Protein AF-A0A9D8HYB2-F1 (afdb_monomer)

Radius of gyration: 24.19 Å; Cα contacts (8 Å, |Δi|>4): 24; chains: 1; bounding box: 30×56×61 Å

Mean predicted aligned error: 12.74 Å

Structure (mmCIF, N/CA/C/O backbone):
data_AF-A0A9D8HYB2-F1
#
_entry.id   AF-A0A9D8HYB2-F1
#
loop_
_atom_site.group_PDB
_atom_site.id
_atom_site.type_symbol
_atom_site.label_atom_id
_atom_site.label_alt_id
_atom_site.label_comp_id
_atom_site.label_asym_id
_atom_site.label_entity_id
_atom_site.label_seq_id
_atom_site.pdbx_PDB_ins_code
_atom_site.Cartn_x
_atom_site.Cartn_y
_atom_site.Cartn_z
_atom_site.occupancy
_atom_site.B_iso_or_equiv
_atom_site.auth_seq_id
_atom_site.auth_comp_id
_atom_site.auth_asym_id
_atom_site.auth_atom_id
_atom_site.pdbx_PDB_model_num
ATOM 1 N N . MET A 1 1 ? 2.690 50.926 44.171 1.00 52.12 1 MET A N 1
ATOM 2 C CA . MET A 1 1 ? 1.389 50.529 43.590 1.00 52.12 1 MET A CA 1
ATOM 3 C C . MET A 1 1 ? 1.441 50.673 42.076 1.00 52.12 1 MET A C 1
ATOM 5 O O . MET A 1 1 ? 1.272 51.771 41.576 1.00 52.12 1 MET A O 1
ATOM 9 N N . ALA A 1 2 ? 1.675 49.565 41.380 1.00 47.34 2 ALA A N 1
ATOM 10 C CA . ALA A 1 2 ? 1.356 49.341 39.966 1.00 47.34 2 ALA A CA 1
ATOM 11 C C . ALA A 1 2 ? 1.329 47.808 39.794 1.00 47.34 2 ALA A C 1
ATOM 13 O O . ALA A 1 2 ? 2.320 47.195 39.431 1.00 47.34 2 ALA A O 1
ATOM 14 N N . ARG A 1 3 ? 0.449 47.116 40.531 1.00 55.62 3 ARG A N 1
ATOM 15 C CA . ARG A 1 3 ? -0.828 46.576 40.029 1.00 55.62 3 ARG A CA 1
ATOM 16 C C . ARG A 1 3 ? -0.664 45.959 38.639 1.00 55.62 3 ARG A C 1
ATOM 18 O O . ARG A 1 3 ? -0.650 46.665 37.640 1.00 55.62 3 ARG A O 1
ATOM 25 N N . GLY A 1 4 ? -0.516 44.633 38.659 1.00 57.00 4 GLY A N 1
ATOM 26 C CA . GLY A 1 4 ? -0.291 43.772 37.512 1.00 57.00 4 GLY A CA 1
ATOM 27 C C . GLY A 1 4 ? -1.341 43.921 36.419 1.00 57.00 4 GLY A C 1
ATOM 28 O O . GLY A 1 4 ? -2.538 44.052 36.684 1.00 57.00 4 GLY A O 1
ATOM 29 N N . PHE A 1 5 ? -0.857 43.873 35.184 1.00 55.81 5 PHE A N 1
ATOM 30 C CA . PHE A 1 5 ? -1.675 43.878 33.981 1.00 55.81 5 PHE A CA 1
ATOM 31 C C . PHE A 1 5 ? -1.038 43.019 32.876 1.00 55.81 5 PHE A C 1
ATOM 33 O O . PHE A 1 5 ? -1.003 43.416 31.723 1.00 55.81 5 PHE A O 1
ATOM 40 N N . GLU A 1 6 ? -0.525 41.831 33.210 1.00 54.53 6 GLU A N 1
ATOM 41 C CA . GLU A 1 6 ? 0.031 40.895 32.211 1.00 54.53 6 GLU A CA 1
ATOM 42 C C . GLU A 1 6 ? -0.422 39.448 32.449 1.00 54.53 6 GLU A C 1
ATOM 44 O O . GLU A 1 6 ? 0.350 38.500 32.343 1.00 54.53 6 GLU A O 1
ATOM 49 N N . SER A 1 7 ? -1.685 39.234 32.829 1.00 51.81 7 SER A N 1
ATOM 50 C CA . SER A 1 7 ? -2.184 37.860 33.048 1.00 51.81 7 SER A CA 1
ATOM 51 C C . SER A 1 7 ? -3.613 37.607 32.573 1.00 51.81 7 SER A C 1
ATOM 53 O O . SER A 1 7 ? -4.185 36.585 32.915 1.00 51.81 7 SER A O 1
ATOM 55 N N . LYS A 1 8 ? -4.208 38.496 31.765 1.00 55.28 8 LYS A N 1
ATOM 56 C CA . LYS A 1 8 ? -5.599 38.335 31.287 1.00 55.28 8 LYS A CA 1
ATOM 57 C C . LYS A 1 8 ? -5.744 37.866 29.839 1.00 55.28 8 LYS A C 1
ATOM 59 O O . LYS A 1 8 ? -6.861 37.774 29.346 1.00 55.28 8 LYS A O 1
ATOM 64 N N . SER A 1 9 ? -4.645 37.547 29.161 1.00 52.78 9 SER A N 1
ATOM 65 C CA . SER A 1 9 ? -4.685 37.207 27.729 1.00 52.78 9 SER A CA 1
ATOM 66 C C . SER A 1 9 ? -4.571 35.707 27.439 1.00 52.78 9 SER A C 1
ATOM 68 O O . SER A 1 9 ? -4.738 35.304 26.293 1.00 52.78 9 SER A O 1
ATOM 70 N N . VAL A 1 10 ? -4.264 34.886 28.452 1.00 52.44 10 VAL A N 1
ATOM 71 C CA . VAL A 1 10 ? -4.030 33.437 28.289 1.00 52.44 10 VAL A CA 1
ATOM 72 C C . VAL A 1 10 ? -5.229 32.600 28.755 1.00 52.44 10 VAL A C 1
ATOM 74 O O . VAL A 1 10 ? -5.523 31.577 28.142 1.00 52.44 10 VAL A O 1
ATOM 77 N N . GLU A 1 11 ? -5.979 33.040 29.771 1.00 50.41 11 GLU A N 1
ATOM 78 C CA . GLU A 1 11 ? -7.183 32.325 30.240 1.00 50.41 11 GLU A CA 1
ATOM 79 C C . GLU A 1 11 ? -8.342 32.381 29.234 1.00 50.41 11 GLU A C 1
ATOM 81 O O . GLU A 1 11 ? -9.034 31.382 29.039 1.00 50.41 11 GLU A O 1
ATOM 86 N N . SER A 1 12 ? -8.512 33.496 28.516 1.00 51.97 12 SER A N 1
ATOM 87 C CA . SER A 1 12 ? -9.587 33.640 27.523 1.00 51.97 12 SER A CA 1
ATOM 88 C C . SER A 1 12 ? -9.439 32.681 26.335 1.00 51.97 12 SER A C 1
ATOM 90 O O . SER A 1 12 ? -10.438 32.192 25.811 1.00 51.97 12 SER A O 1
ATOM 92 N N . GLN A 1 13 ? -8.204 32.334 25.954 1.00 52.78 13 GLN A N 1
ATOM 93 C CA . GLN A 1 13 ? -7.948 31.370 24.878 1.00 52.78 13 GLN A CA 1
ATOM 94 C C . GLN A 1 13 ? -8.260 29.924 25.298 1.00 52.78 13 GLN A C 1
ATOM 96 O O . GLN A 1 13 ? -8.624 29.100 24.457 1.00 52.78 13 GLN A O 1
ATOM 101 N N . GLN A 1 14 ? -8.162 29.600 26.593 1.00 53.56 14 GLN A N 1
ATOM 102 C CA . GLN A 1 14 ? -8.514 28.269 27.096 1.00 53.56 14 GLN A CA 1
ATOM 103 C C . GLN A 1 14 ? -10.032 28.073 27.196 1.00 53.56 14 GLN A C 1
ATOM 105 O O . GLN A 1 14 ? -10.521 26.985 26.882 1.00 53.56 14 GLN A O 1
ATOM 110 N N . GLU A 1 15 ? -10.788 29.111 27.569 1.00 50.88 15 GLU A N 1
ATOM 111 C CA . GLU A 1 15 ? -12.255 29.044 27.621 1.00 50.88 15 GLU A CA 1
ATOM 112 C C . GLU A 1 15 ? -12.897 28.909 26.228 1.00 50.88 15 GLU A C 1
ATOM 114 O O . GLU A 1 15 ? -13.848 28.140 26.064 1.00 50.88 15 GLU A O 1
ATOM 119 N N . GLU A 1 16 ? -12.363 29.569 25.194 1.00 50.44 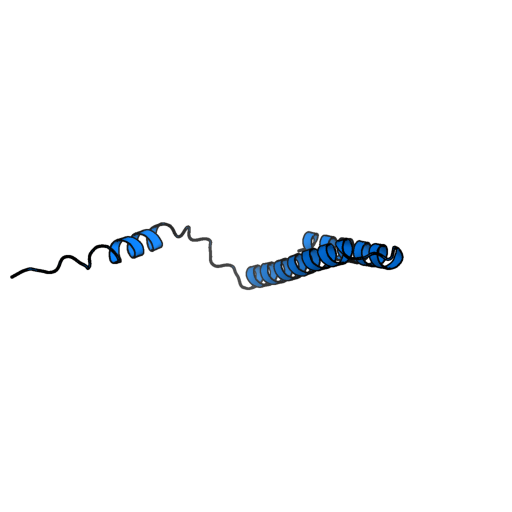16 GLU A N 1
ATOM 120 C CA . GLU A 1 16 ? -12.853 29.406 23.814 1.00 50.44 16 GLU A CA 1
ATOM 121 C C . GLU A 1 16 ? -12.496 28.036 23.211 1.00 50.44 16 GLU A C 1
ATOM 123 O O . GLU A 1 16 ? -13.333 27.420 22.544 1.00 50.44 16 GLU A O 1
ATOM 128 N N . ALA A 1 17 ? -11.311 27.490 23.516 1.00 52.44 17 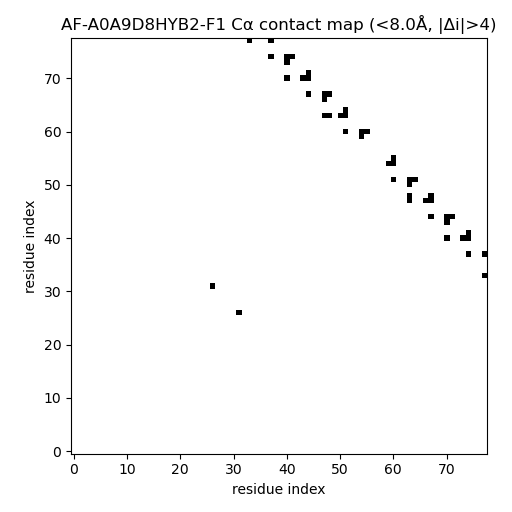ALA A N 1
ATOM 129 C CA . ALA A 1 17 ? -10.901 26.152 23.073 1.00 52.44 17 ALA A CA 1
ATOM 130 C C . ALA A 1 17 ? -11.757 25.015 23.674 1.00 52.44 17 ALA A C 1
ATOM 132 O O . ALA A 1 17 ? -11.817 23.912 23.119 1.00 52.44 17 ALA A O 1
ATOM 133 N N . GLN A 1 18 ? -12.431 25.260 24.803 1.00 52.44 18 GLN A N 1
ATOM 134 C CA . GLN A 1 18 ? -13.392 24.319 25.385 1.00 52.44 18 GLN A CA 1
ATOM 135 C C . GLN A 1 18 ? -14.780 24.410 24.735 1.00 52.44 18 GLN A C 1
ATOM 137 O O . GLN A 1 18 ? -15.460 23.389 24.632 1.00 52.44 18 GLN A O 1
ATOM 142 N N . ARG A 1 19 ? -15.197 25.588 24.250 1.00 50.94 19 ARG A N 1
ATOM 143 C CA . ARG A 1 19 ? -16.559 25.812 23.727 1.00 50.94 19 ARG A CA 1
ATOM 144 C C . ARG A 1 19 ? -16.797 25.285 22.311 1.00 50.94 19 ARG A C 1
ATOM 146 O O . ARG A 1 19 ? -17.941 25.003 21.969 1.00 50.94 19 ARG A O 1
ATOM 153 N N . VAL A 1 20 ? -15.751 25.097 21.502 1.00 50.03 20 VAL A N 1
ATOM 154 C CA . VAL A 1 20 ? -15.869 24.641 20.097 1.00 50.03 20 VAL A CA 1
ATOM 155 C C . VAL A 1 20 ? -15.406 23.190 19.916 1.00 50.03 20 VAL A C 1
ATOM 157 O O . VAL A 1 20 ? -14.985 22.77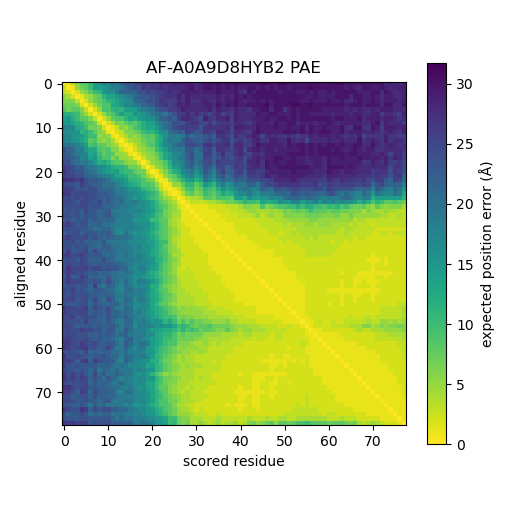1 18.841 1.00 50.03 20 VAL A O 1
ATOM 160 N N . LYS A 1 21 ? -15.487 22.360 20.959 1.00 53.09 21 LYS A N 1
ATOM 161 C CA . LYS A 1 21 ? -15.387 20.910 20.767 1.00 53.09 21 LYS A CA 1
ATOM 162 C C . LYS A 1 21 ? -16.764 20.416 20.371 1.00 53.09 21 LYS A C 1
ATOM 164 O O . LYS A 1 21 ? -17.572 20.056 21.218 1.00 53.09 21 LYS A O 1
ATOM 169 N N . THR A 1 22 ? -17.037 20.411 19.069 1.00 53.00 22 THR A N 1
ATOM 170 C CA . THR A 1 22 ? -18.062 19.528 18.514 1.00 53.00 22 THR A CA 1
ATOM 171 C C . THR A 1 22 ? -17.736 18.127 19.021 1.00 53.00 22 THR A C 1
ATOM 173 O O . THR A 1 22 ? -16.744 17.517 18.624 1.00 53.00 22 THR A O 1
ATOM 176 N N . VAL A 1 23 ? -18.503 17.669 20.013 1.00 56.81 23 VAL A N 1
ATOM 177 C CA . VAL A 1 23 ? -18.310 16.374 20.664 1.00 56.81 23 VAL A CA 1
ATOM 178 C C . VAL A 1 23 ? -18.730 15.325 19.651 1.00 56.81 23 VAL A C 1
ATOM 180 O O . VAL A 1 23 ? -19.854 14.831 19.648 1.00 56.81 23 VAL A O 1
ATOM 183 N N . ARG A 1 24 ? -17.824 15.014 18.723 1.00 58.91 24 ARG A N 1
ATOM 184 C CA . ARG A 1 24 ? -17.901 13.762 17.991 1.00 58.91 24 ARG A CA 1
ATOM 185 C C . ARG A 1 24 ? -17.860 12.674 19.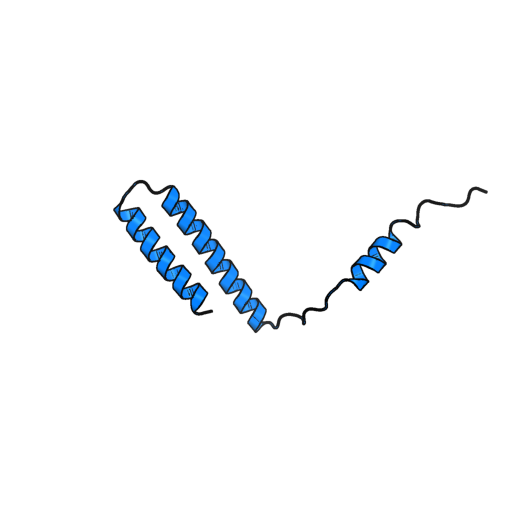066 1.00 58.91 24 ARG A C 1
ATOM 187 O O . ARG A 1 24 ? -16.961 12.732 19.912 1.00 58.91 24 ARG A O 1
ATOM 194 N N . PRO A 1 25 ? -18.827 11.742 19.093 1.00 63.66 25 PRO A N 1
ATOM 195 C CA . PRO A 1 25 ? -18.808 10.669 20.070 1.00 63.66 25 PRO A CA 1
ATOM 196 C C . PRO A 1 25 ? -17.433 9.988 20.039 1.00 63.66 25 PRO A C 1
ATOM 198 O O . PRO A 1 25 ? -16.846 9.854 18.957 1.00 63.66 25 PRO A O 1
ATOM 201 N N . PRO A 1 26 ? -16.871 9.628 21.206 1.00 67.94 26 PRO A N 1
ATOM 202 C CA . PRO A 1 26 ? -15.570 8.981 21.258 1.00 67.94 26 PRO A CA 1
ATOM 203 C C . PRO A 1 26 ? -15.626 7.725 20.390 1.00 67.94 26 PRO A C 1
ATOM 205 O O . PRO A 1 26 ? -16.473 6.865 20.618 1.00 67.94 26 PRO A O 1
ATOM 208 N N . MET A 1 27 ? -14.750 7.638 19.379 1.00 70.56 27 MET A N 1
ATOM 209 C CA . MET A 1 27 ? -14.720 6.477 18.487 1.00 70.56 27 MET A CA 1
ATOM 210 C C . MET A 1 27 ? -14.574 5.211 19.326 1.00 70.56 27 MET A C 1
ATOM 212 O O . MET A 1 27 ? -13.651 5.112 20.155 1.00 70.56 27 MET A O 1
ATOM 216 N N . SER A 1 28 ? -15.475 4.263 19.085 1.00 80.50 28 SER A N 1
ATOM 217 C CA . SER A 1 28 ? -15.406 2.928 19.665 1.00 80.50 28 SER A CA 1
ATOM 218 C C . SER A 1 28 ? -14.084 2.260 19.280 1.00 80.50 28 SER A C 1
ATOM 220 O O . SER A 1 28 ? -13.451 2.605 18.276 1.00 80.50 28 SER A O 1
ATOM 222 N N . GLU A 1 29 ? -13.631 1.292 20.073 1.00 82.69 29 GLU A N 1
ATOM 223 C CA . GLU A 1 29 ? -12.384 0.572 19.782 1.00 82.69 29 GLU A CA 1
ATOM 224 C C . GLU A 1 29 ? -12.417 -0.099 18.401 1.00 82.69 29 GLU A C 1
ATOM 226 O O . GLU A 1 29 ? -11.424 -0.075 17.672 1.00 82.69 29 GLU A O 1
ATOM 231 N N . ALA A 1 30 ? -13.586 -0.608 17.996 1.00 83.50 30 ALA A N 1
ATOM 232 C CA . ALA A 1 30 ? -13.810 -1.188 16.676 1.00 83.50 30 ALA A CA 1
ATOM 233 C C . ALA A 1 30 ? -13.636 -0.159 15.544 1.00 83.50 30 ALA A C 1
ATOM 235 O O . ALA A 1 30 ? -12.986 -0.443 14.535 1.00 83.50 30 ALA A O 1
ATOM 236 N N . GLU A 1 31 ? -14.163 1.054 15.715 1.00 87.31 31 GLU A N 1
ATOM 237 C CA . GLU A 1 31 ? -14.008 2.135 14.739 1.00 87.31 31 GLU A CA 1
ATOM 238 C C . GLU A 1 31 ? -12.566 2.644 14.670 1.00 87.31 31 GLU A C 1
ATOM 240 O O . GLU A 1 31 ? -12.066 2.905 13.574 1.00 87.31 31 GLU A O 1
ATOM 245 N N . ARG A 1 32 ? -11.859 2.731 15.807 1.00 89.00 32 ARG A N 1
ATOM 246 C CA . ARG A 1 32 ? -10.423 3.060 15.811 1.00 89.00 32 ARG A CA 1
ATOM 247 C C . ARG A 1 32 ? -9.617 2.002 15.077 1.00 89.00 32 ARG A C 1
ATOM 249 O O . ARG A 1 32 ? -8.809 2.353 14.227 1.00 89.00 32 ARG A O 1
ATOM 256 N N . ALA A 1 33 ? -9.873 0.722 15.341 1.00 89.00 33 ALA A N 1
ATOM 257 C CA . ALA A 1 33 ? -9.201 -0.366 14.642 1.00 89.00 33 ALA A CA 1
ATOM 258 C C . ALA A 1 33 ? -9.462 -0.313 13.128 1.00 89.00 33 ALA A C 1
ATOM 260 O O . ALA A 1 33 ? -8.534 -0.500 12.339 1.00 89.00 33 ALA A O 1
ATOM 261 N N . ARG A 1 34 ? -10.698 -0.006 12.705 1.00 91.19 34 ARG A N 1
ATOM 262 C CA . ARG A 1 34 ? -11.034 0.188 11.287 1.00 91.19 34 ARG A CA 1
ATOM 263 C C . ARG A 1 34 ? -10.278 1.376 10.683 1.00 91.19 34 ARG A C 1
ATOM 265 O O . ARG A 1 34 ? -9.694 1.226 9.613 1.00 91.19 34 ARG A O 1
ATOM 272 N N . GLN A 1 35 ? -10.220 2.514 11.375 1.00 91.94 35 GLN A N 1
ATOM 273 C CA . GLN A 1 35 ? -9.469 3.693 10.925 1.00 91.94 35 GLN A CA 1
ATOM 274 C C . GLN A 1 35 ? -7.968 3.427 10.828 1.00 91.94 35 GLN A C 1
ATOM 276 O O . GLN A 1 35 ? -7.360 3.770 9.822 1.00 91.94 35 GLN A O 1
ATOM 281 N N . SER A 1 36 ? -7.366 2.771 11.822 1.00 92.81 36 SER A N 1
ATOM 282 C CA . SER A 1 36 ? -5.945 2.414 11.788 1.00 92.81 36 SER A CA 1
ATOM 283 C C . SER A 1 36 ? -5.624 1.472 10.626 1.00 92.81 36 SER A C 1
ATOM 285 O O . SER A 1 36 ? -4.616 1.657 9.947 1.00 92.81 36 SER A O 1
ATOM 287 N N . ARG A 1 37 ? -6.499 0.493 10.345 1.00 94.50 37 ARG A N 1
ATOM 288 C CA . ARG A 1 37 ? -6.365 -0.388 9.172 1.00 94.50 37 ARG A CA 1
ATOM 289 C C . ARG A 1 37 ? -6.455 0.399 7.867 1.00 94.50 37 ARG A C 1
ATOM 291 O O . ARG A 1 37 ? -5.615 0.206 6.993 1.00 94.50 37 ARG A O 1
ATOM 298 N N . LYS A 1 38 ? -7.439 1.295 7.751 1.00 95.69 38 LYS A N 1
ATOM 299 C CA . LYS A 1 38 ? -7.616 2.152 6.574 1.00 95.69 38 LYS A CA 1
ATOM 300 C C . LYS A 1 38 ? -6.398 3.052 6.348 1.00 95.69 38 LYS A C 1
ATOM 302 O O . LYS A 1 38 ? -5.849 3.038 5.255 1.00 95.69 38 LYS A O 1
ATOM 307 N N . ALA A 1 39 ? -5.916 3.731 7.388 1.00 96.38 39 ALA A N 1
ATOM 308 C CA . ALA A 1 39 ? -4.734 4.588 7.320 1.00 96.38 39 ALA A CA 1
ATOM 309 C C . ALA A 1 39 ? -3.474 3.815 6.887 1.00 96.38 39 ALA A C 1
ATOM 311 O O . ALA A 1 39 ? -2.689 4.303 6.078 1.00 96.38 39 ALA A O 1
ATOM 312 N N . GLY A 1 40 ? -3.296 2.579 7.371 1.00 97.25 40 GLY A N 1
ATOM 313 C CA . GLY A 1 40 ? -2.197 1.716 6.931 1.00 97.25 40 GLY A CA 1
ATOM 314 C C . GLY A 1 40 ? -2.273 1.355 5.443 1.00 97.25 40 GLY A C 1
ATOM 315 O O . GLY A 1 40 ? -1.256 1.365 4.750 1.00 97.25 40 GLY A O 1
ATOM 316 N N . LEU A 1 41 ? -3.475 1.079 4.928 1.00 97.62 41 LEU A N 1
ATOM 317 C CA . LEU A 1 41 ? -3.676 0.814 3.501 1.00 97.62 41 LEU A CA 1
ATOM 318 C C . LEU A 1 41 ? -3.482 2.068 2.644 1.00 97.62 41 LEU A C 1
ATOM 320 O O . LEU A 1 41 ? -2.901 1.973 1.568 1.00 97.62 41 LEU A O 1
ATOM 324 N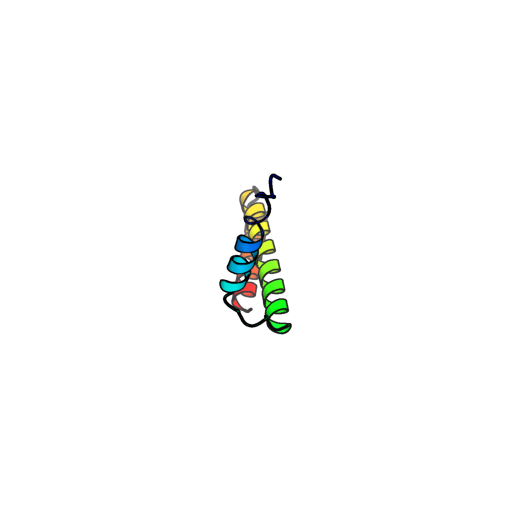 N . GLU A 1 42 ? -3.923 3.234 3.115 1.00 97.12 42 GLU A N 1
ATOM 325 C CA . GLU A 1 42 ? -3.699 4.517 2.437 1.00 97.12 42 GLU A CA 1
ATOM 3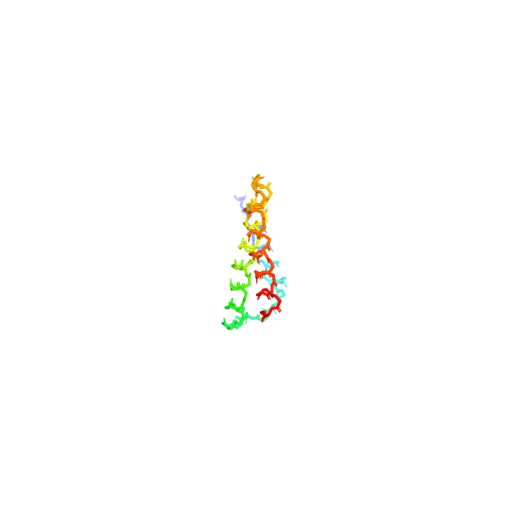26 C C . GLU A 1 42 ? -2.204 4.847 2.344 1.00 97.12 42 GLU A C 1
ATOM 328 O O . GLU A 1 42 ? -1.726 5.249 1.282 1.00 97.12 42 GLU A O 1
ATOM 333 N N . LEU A 1 43 ? -1.441 4.590 3.411 1.00 98.19 43 LEU A N 1
ATOM 334 C CA . LEU A 1 43 ? 0.013 4.733 3.396 1.00 98.19 43 LEU A CA 1
ATOM 335 C C . LEU A 1 43 ? 0.662 3.791 2.371 1.00 98.19 43 LEU A C 1
ATOM 337 O O . LEU A 1 43 ? 1.492 4.221 1.570 1.00 98.19 43 LEU A O 1
ATOM 341 N N . ALA A 1 44 ? 0.257 2.517 2.357 1.00 97.50 44 ALA A N 1
ATOM 342 C CA . ALA A 1 44 ? 0.762 1.542 1.393 1.00 97.50 44 ALA A CA 1
ATOM 343 C C . ALA A 1 44 ? 0.403 1.914 -0.058 1.00 97.50 44 ALA A C 1
ATOM 345 O O . ALA A 1 44 ? 1.203 1.696 -0.972 1.00 97.50 44 ALA A O 1
ATOM 346 N N . LEU A 1 45 ? -0.782 2.493 -0.273 1.00 97.62 45 LEU A N 1
ATOM 347 C CA . LEU A 1 45 ? -1.229 2.996 -1.570 1.00 97.62 45 LEU A CA 1
ATOM 348 C C . LEU A 1 45 ? -0.335 4.144 -2.047 1.00 97.62 45 LEU A C 1
ATOM 350 O O . LEU A 1 45 ? 0.175 4.084 -3.165 1.00 97.62 45 LEU A O 1
ATOM 354 N N . ALA A 1 46 ? -0.089 5.137 -1.189 1.00 97.94 46 ALA A N 1
ATOM 355 C CA . ALA A 1 46 ? 0.784 6.268 -1.497 1.00 97.94 46 ALA A CA 1
ATOM 356 C C . ALA A 1 46 ? 2.223 5.816 -1.802 1.00 97.94 46 ALA A C 1
ATOM 358 O O . ALA A 1 46 ? 2.817 6.251 -2.789 1.00 97.94 46 ALA A O 1
ATOM 359 N N . GLN A 1 47 ? 2.761 4.884 -1.009 1.00 97.94 47 GLN A N 1
ATOM 360 C CA . GLN A 1 47 ? 4.082 4.306 -1.256 1.00 97.94 47 GLN A CA 1
ATOM 361 C C . GLN A 1 47 ? 4.143 3.594 -2.616 1.00 97.94 47 GLN A C 1
ATOM 363 O O . GLN A 1 47 ? 5.057 3.837 -3.399 1.00 97.94 47 GLN A O 1
ATOM 368 N N . THR A 1 48 ? 3.157 2.747 -2.924 1.00 97.69 48 THR A N 1
ATOM 369 C CA . THR A 1 48 ? 3.128 1.987 -4.186 1.00 97.69 48 THR A CA 1
ATOM 370 C C . THR A 1 48 ? 3.023 2.921 -5.398 1.00 97.69 48 THR A C 1
ATOM 372 O O . THR A 1 48 ? 3.649 2.673 -6.426 1.00 97.69 48 THR A O 1
ATOM 375 N N . GLN A 1 49 ? 2.280 4.028 -5.282 1.00 97.50 49 GLN A N 1
ATOM 376 C CA . GLN A 1 49 ? 2.214 5.062 -6.321 1.00 97.50 49 GLN A CA 1
ATOM 377 C C . GLN A 1 49 ? 3.564 5.754 -6.539 1.00 97.50 49 GLN A C 1
ATOM 379 O O . GLN A 1 49 ? 3.974 5.940 -7.685 1.00 97.50 49 GLN A O 1
ATOM 384 N N . ALA A 1 50 ? 4.272 6.097 -5.460 1.00 97.75 50 ALA A N 1
ATOM 385 C CA . ALA A 1 50 ? 5.606 6.686 -5.549 1.00 97.75 50 ALA A CA 1
ATOM 386 C C . ALA A 1 50 ? 6.614 5.717 -6.196 1.00 97.75 50 ALA A C 1
ATOM 388 O O . ALA A 1 50 ? 7.362 6.108 -7.093 1.00 97.75 50 ALA A O 1
ATOM 389 N N . GLU A 1 51 ? 6.584 4.438 -5.809 1.00 96.50 51 GLU A N 1
ATOM 390 C CA . GLU A 1 51 ? 7.395 3.382 -6.428 1.00 96.50 51 GLU A CA 1
ATOM 391 C C . GLU A 1 51 ? 7.081 3.245 -7.926 1.00 96.50 51 GLU A C 1
ATOM 393 O O . GLU A 1 51 ? 7.992 3.147 -8.747 1.00 96.50 51 GLU A O 1
ATOM 398 N N . MET A 1 52 ? 5.802 3.304 -8.307 1.00 95.31 52 MET A N 1
ATOM 399 C CA . MET A 1 52 ? 5.377 3.198 -9.706 1.00 95.31 52 MET A CA 1
ATOM 400 C C . MET A 1 52 ? 5.847 4.385 -10.547 1.00 95.31 52 MET A C 1
ATOM 402 O O . MET A 1 52 ? 6.255 4.189 -11.693 1.00 95.31 52 MET A O 1
ATOM 406 N N . ALA A 1 53 ? 5.831 5.594 -9.980 1.00 95.06 53 ALA A N 1
ATOM 407 C CA . ALA A 1 53 ? 6.357 6.788 -10.633 1.00 95.06 53 ALA A CA 1
ATOM 408 C C . ALA A 1 53 ? 7.875 6.695 -10.870 1.00 95.06 53 ALA A C 1
ATOM 410 O O . ALA A 1 53 ? 8.361 7.139 -11.909 1.00 95.06 53 ALA A O 1
ATOM 411 N N . ALA A 1 54 ? 8.616 6.080 -9.944 1.00 96.44 54 ALA A N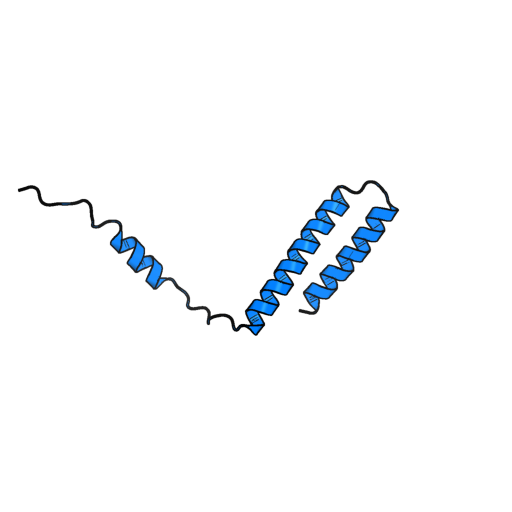 1
ATOM 412 C CA . ALA A 1 54 ? 10.061 5.882 -10.062 1.00 96.44 54 ALA A CA 1
ATOM 413 C C . ALA A 1 54 ? 10.455 4.658 -10.919 1.00 96.44 54 ALA A C 1
ATOM 415 O O . ALA A 1 54 ? 11.600 4.543 -11.361 1.00 96.44 54 ALA A O 1
ATOM 416 N N . ALA A 1 55 ? 9.538 3.716 -11.151 1.00 95.94 55 ALA A N 1
ATOM 417 C CA . ALA A 1 55 ? 9.835 2.456 -11.820 1.00 95.94 55 ALA A CA 1
ATOM 418 C C . ALA A 1 55 ? 10.064 2.620 -13.336 1.00 95.94 55 ALA A C 1
ATOM 420 O O . ALA A 1 55 ? 9.152 2.911 -14.109 1.00 95.94 55 ALA A O 1
ATOM 421 N N . CYS A 1 56 ? 11.279 2.311 -13.799 1.00 95.00 56 CYS A N 1
ATOM 422 C CA . CYS A 1 56 ? 11.626 2.361 -15.226 1.00 95.00 56 CYS A CA 1
ATOM 423 C C . CYS A 1 56 ? 11.276 1.069 -15.989 1.00 95.00 56 CYS A C 1
ATOM 425 O O . CYS A 1 56 ? 10.957 1.102 -17.180 1.00 95.00 56 CYS A O 1
ATOM 427 N N . LYS A 1 57 ? 11.319 -0.093 -15.323 1.00 97.12 57 LYS A N 1
ATOM 428 C CA . LYS A 1 57 ? 11.113 -1.406 -15.962 1.00 97.12 57 LYS A CA 1
ATOM 429 C C . LYS A 1 57 ? 9.623 -1.713 -16.128 1.00 97.12 57 LYS A C 1
ATOM 431 O O . LYS A 1 57 ? 8.879 -1.661 -15.153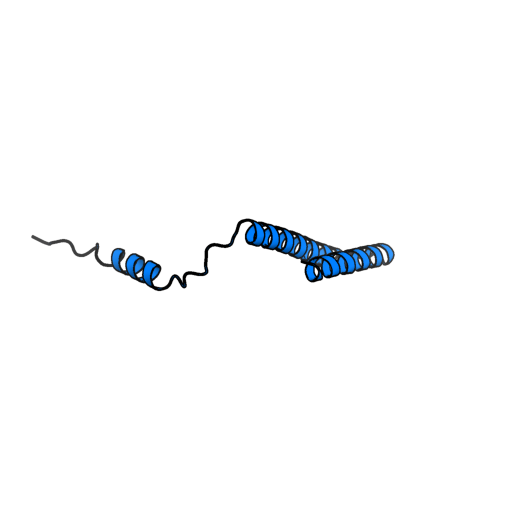 1.00 97.12 57 LYS A O 1
ATOM 436 N N . ALA A 1 58 ? 9.203 -2.099 -17.335 1.00 94.75 58 ALA A N 1
ATOM 437 C CA . ALA A 1 58 ? 7.800 -2.409 -17.643 1.00 94.75 58 ALA A CA 1
ATOM 438 C C . ALA A 1 58 ? 7.228 -3.523 -16.748 1.00 94.75 58 ALA A C 1
ATOM 440 O O . ALA A 1 58 ? 6.213 -3.319 -16.097 1.00 94.75 58 ALA A O 1
ATOM 441 N N . ALA A 1 59 ? 7.938 -4.648 -16.605 1.00 95.25 59 ALA A N 1
ATOM 442 C CA . ALA A 1 59 ? 7.499 -5.751 -15.743 1.00 95.25 59 ALA A CA 1
ATOM 443 C C . ALA A 1 59 ? 7.320 -5.339 -14.267 1.00 95.25 59 ALA A C 1
ATOM 445 O O . ALA A 1 59 ? 6.407 -5.809 -13.592 1.00 95.25 59 ALA A O 1
ATOM 446 N N . HIS A 1 60 ? 8.165 -4.432 -13.762 1.00 96.50 60 HIS A N 1
ATOM 447 C CA . HIS A 1 60 ? 8.027 -3.921 -12.398 1.00 96.50 60 HIS A CA 1
ATOM 448 C C . HIS A 1 60 ? 6.811 -2.997 -12.260 1.00 96.50 60 HIS A C 1
ATOM 450 O O . HIS A 1 60 ? 6.090 -3.090 -11.271 1.00 96.50 60 HIS A O 1
ATOM 456 N N . ARG A 1 61 ? 6.534 -2.164 -13.272 1.00 96.62 61 ARG A N 1
ATOM 457 C CA . ARG A 1 61 ? 5.328 -1.325 -13.310 1.00 96.62 61 ARG A CA 1
ATOM 458 C C . ARG A 1 61 ? 4.044 -2.151 -13.332 1.00 96.62 61 ARG A C 1
ATOM 460 O O . ARG A 1 61 ? 3.133 -1.828 -12.578 1.00 96.62 61 ARG A O 1
ATOM 467 N N . GLU A 1 62 ? 3.992 -3.237 -14.102 1.00 97.19 62 GLU A N 1
ATOM 468 C CA . GLU A 1 62 ? 2.830 -4.141 -14.103 1.00 97.19 62 GLU A CA 1
ATOM 469 C C . GLU A 1 62 ? 2.614 -4.797 -12.733 1.00 97.19 62 GLU A C 1
ATOM 471 O O . GLU A 1 62 ? 1.493 -4.843 -12.227 1.00 97.19 62 GLU A O 1
ATOM 476 N N . MET A 1 63 ? 3.693 -5.227 -12.071 1.00 97.38 63 MET A N 1
ATOM 477 C CA . MET A 1 63 ? 3.616 -5.739 -10.700 1.00 97.38 63 MET A CA 1
ATOM 478 C C . MET A 1 63 ? 3.070 -4.688 -9.719 1.00 97.38 63 MET A C 1
ATOM 480 O O . MET A 1 63 ? 2.176 -4.989 -8.925 1.00 97.38 63 MET A O 1
ATOM 484 N N . LEU A 1 64 ? 3.570 -3.451 -9.784 1.00 97.88 64 LEU A N 1
ATOM 485 C CA . LEU A 1 64 ? 3.110 -2.355 -8.927 1.00 97.88 64 LEU A CA 1
ATOM 486 C C . LEU A 1 64 ? 1.649 -1.984 -9.201 1.00 97.88 64 LEU A C 1
ATOM 488 O O . LEU A 1 64 ? 0.916 -1.696 -8.257 1.00 97.88 64 LEU A O 1
ATOM 492 N N . LYS A 1 65 ? 1.203 -2.062 -10.458 1.00 97.31 65 LYS A N 1
ATOM 493 C CA . LYS A 1 65 ? -0.195 -1.850 -10.845 1.00 97.31 65 LYS A CA 1
ATOM 494 C C . LYS A 1 65 ? -1.124 -2.885 -10.205 1.00 97.31 65 LYS A C 1
ATOM 496 O O . LYS A 1 65 ? -2.092 -2.499 -9.556 1.00 97.31 65 LYS A O 1
ATOM 501 N N . MET A 1 66 ? -0.787 -4.176 -10.294 1.00 97.81 66 MET A N 1
ATOM 502 C CA . MET A 1 66 ? -1.560 -5.242 -9.635 1.00 97.81 66 MET A CA 1
ATOM 503 C C . MET A 1 66 ? -1.619 -5.047 -8.112 1.00 97.81 66 MET A C 1
ATOM 505 O O . MET A 1 66 ? -2.669 -5.221 -7.491 1.00 97.81 66 MET A O 1
ATOM 509 N N . ARG A 1 67 ? -0.502 -4.637 -7.494 1.00 97.88 67 ARG A N 1
ATOM 510 C CA . ARG A 1 67 ? -0.453 -4.317 -6.058 1.00 97.88 67 ARG A CA 1
ATOM 511 C C . ARG A 1 67 ? -1.368 -3.140 -5.707 1.00 97.88 67 ARG A C 1
ATOM 513 O O . ARG A 1 67 ? -2.073 -3.202 -4.701 1.00 97.88 67 ARG A O 1
ATOM 520 N N . LEU A 1 68 ? -1.377 -2.093 -6.531 1.00 97.38 68 LEU A N 1
ATOM 521 C CA . LEU A 1 68 ? -2.242 -0.923 -6.371 1.00 97.38 68 LEU A CA 1
ATOM 522 C C . LEU A 1 68 ? -3.724 -1.309 -6.403 1.00 97.38 68 LEU A C 1
ATOM 524 O O . LEU A 1 68 ? -4.474 -0.925 -5.505 1.00 97.38 68 LEU A O 1
ATOM 528 N N . GLU A 1 69 ? -4.127 -2.109 -7.390 1.00 97.94 69 GLU A N 1
ATOM 529 C CA . GLU A 1 69 ? -5.502 -2.602 -7.535 1.00 97.94 69 GLU A CA 1
ATOM 530 C C . GLU A 1 69 ? -5.938 -3.430 -6.315 1.00 97.94 69 GLU A C 1
ATOM 532 O O . GLU A 1 69 ? -7.036 -3.232 -5.787 1.00 97.94 69 GLU A O 1
ATOM 537 N N . ALA A 1 70 ? -5.055 -4.292 -5.800 1.00 97.94 70 ALA A N 1
ATOM 538 C CA . ALA A 1 70 ? -5.320 -5.083 -4.600 1.00 97.94 70 ALA A CA 1
ATOM 539 C C . ALA A 1 70 ? -5.502 -4.211 -3.342 1.00 97.94 70 ALA A C 1
ATOM 541 O O . ALA A 1 70 ? -6.431 -4.434 -2.561 1.00 97.94 70 ALA A O 1
ATOM 542 N N . ILE A 1 71 ? -4.659 -3.188 -3.149 1.00 97.31 71 ILE A N 1
ATOM 543 C CA . ILE A 1 71 ? -4.785 -2.254 -2.016 1.00 97.31 71 ILE A CA 1
ATOM 544 C C . ILE A 1 71 ? -6.092 -1.457 -2.125 1.00 97.31 71 ILE A C 1
ATOM 546 O O . ILE A 1 71 ? -6.817 -1.322 -1.139 1.00 97.31 71 ILE A O 1
ATOM 550 N N . GLN A 1 72 ? -6.440 -0.978 -3.322 1.00 97.19 72 GLN A N 1
ATOM 551 C CA . GLN A 1 72 ? -7.686 -0.246 -3.562 1.00 97.19 72 GLN A CA 1
ATOM 552 C C . GLN A 1 72 ? -8.934 -1.106 -3.335 1.00 97.19 72 GLN A C 1
ATOM 554 O O . GLN A 1 72 ? -9.931 -0.610 -2.811 1.00 97.19 72 GLN A O 1
ATOM 559 N N . ALA A 1 73 ? -8.906 -2.388 -3.710 1.00 97.62 73 ALA A N 1
ATOM 560 C CA . ALA A 1 73 ? -9.975 -3.325 -3.367 1.00 97.62 73 ALA A CA 1
ATOM 561 C C . ALA A 1 73 ? -10.120 -3.447 -1.844 1.00 97.62 73 ALA A C 1
ATOM 563 O O . ALA A 1 73 ? -11.208 -3.263 -1.309 1.00 97.62 73 ALA A O 1
ATOM 564 N N . ARG A 1 74 ? -9.003 -3.610 -1.124 1.00 96.25 74 ARG A N 1
ATOM 565 C CA . ARG A 1 74 ? -9.029 -3.750 0.336 1.00 96.25 74 ARG A CA 1
ATOM 566 C C . ARG A 1 74 ? -9.558 -2.515 1.067 1.00 96.25 74 ARG A C 1
ATOM 568 O O . ARG A 1 74 ? -10.198 -2.667 2.101 1.00 96.25 74 ARG A O 1
ATOM 575 N N . ILE A 1 75 ? -9.293 -1.315 0.546 1.00 95.50 75 ILE A N 1
ATOM 576 C CA . ILE A 1 75 ? -9.849 -0.062 1.083 1.00 95.50 75 ILE A CA 1
ATOM 577 C C . ILE A 1 75 ? -11.361 0.017 0.845 1.00 95.50 75 ILE A C 1
ATOM 579 O O . ILE A 1 75 ? -12.074 0.505 1.715 1.00 95.50 75 ILE A O 1
ATOM 583 N N . ARG A 1 76 ? -11.854 -0.452 -0.310 1.00 94.81 76 ARG A N 1
ATOM 584 C CA . ARG A 1 76 ? -13.295 -0.479 -0.617 1.00 94.81 76 ARG A CA 1
ATOM 585 C C . ARG A 1 76 ? -14.071 -1.467 0.255 1.00 94.81 76 ARG A C 1
ATOM 587 O O . ARG A 1 76 ? -15.227 -1.201 0.557 1.00 94.81 76 ARG A O 1
ATOM 594 N N . ASP A 1 77 ? -13.432 -2.561 0.663 1.00 94.06 77 ASP A N 1
ATOM 595 C CA . ASP A 1 77 ? -14.049 -3.622 1.470 1.00 94.06 77 ASP A CA 1
ATOM 596 C C . ASP A 1 77 ? -14.067 -3.335 2.991 1.00 94.06 77 ASP A C 1
ATOM 598 O O . ASP A 1 77 ? -14.572 -4.156 3.763 1.00 94.06 77 ASP A O 1
ATOM 602 N N . LEU A 1 78 ? -13.475 -2.222 3.446 1.00 87.00 78 LEU A N 1
ATOM 603 C CA . LEU A 1 78 ? -13.375 -1.830 4.866 1.00 87.00 78 LEU A CA 1
ATOM 604 C C . LEU A 1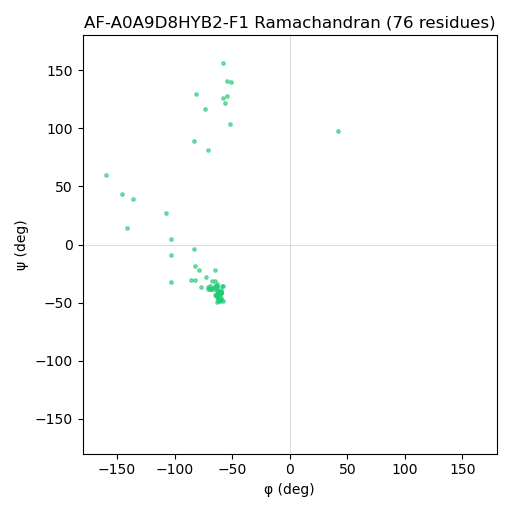 78 ? -14.553 -0.977 5.348 1.00 87.00 78 LEU A C 1
ATOM 606 O O . LEU A 1 78 ? -14.992 -1.222 6.502 1.00 87.00 78 LEU A O 1
#

pLDDT: mean 80.98, std 19.72, range [47.34, 98.19]

Solvent-accessible surface area (backbone atoms only — not comparable to full-atom values): 4807 Å² total; per-residue (Å²): 142,81,81,87,87,87,76,78,77,62,60,60,57,54,60,52,65,62,71,72,60,77,78,67,74,81,74,49,72,68,55,48,53,50,49,55,54,48,51,53,45,52,50,53,45,54,51,44,52,53,51,42,74,70,47,82,51,66,73,57,34,54,53,39,50,56,52,46,54,52,45,53,50,56,60,73,76,106

Nearest PDB structures (foldseek):
  6sv1-assembly2_R  TM=7.753E-01  e=5.517E+00  Rhodospirillum rubrum
  5l8g-assembly1_E  TM=7.449E-01  e=5.517E+00  Rhodospirillum rubrum
  2rkh-assembly1_A-2  TM=5.214E-01  e=2.411E+00  Paramagnetospirillum magnetotacticum MS-1
  1sg2-assembly1_C  TM=7.173E-01  e=9.582E+00  Escherichia coli
  7f6j-assembly1_C  TM=3.510E-01  e=6.334E+00  Homo sapiens

Secondary structure (DSSP, 8-state):
-----SSSSSHHHHHHHHHT---PPPPPHHHHHHHHHHHHHHHHHHHHHHHHHH---HHHHHHHHHHHHHHHHHHHT-

Foldseek 3Di:
DDDDDDDPPPVVVVVVVVVPPPCPDDDDPVRVVVVVVLVVLVVVLVVLVVVLVVDPDPVVNVVSVVVNVVSVVVNVVD

Sequence (78 aa):
MARGFESKSVESQQEEAQRVKTVRPPMSEAERARQSRKAGLELALAQTQAEMAAACKAAHREMLKMRLEAIQARIRDL

=== Feature glossary ===
Key to the feature types in this record:

— What the protein is —

Primary structure: the covalent order of the twenty standard amino acids along the backbone. Two proteins with the same sequence will (almost always) fold to the same structure; two with 30% identity often share a fold but not the details.

Database cross-references. InterPro integrates a dozen domain/family signature databases into unified entries with residue-range hits. GO terms attach function/process/location labels with evidence codes. CATH codes position the fold in a four-level structural taxonomy. Organism is the NCBI-taxonomy species name.

— Where its atoms are —

The mmCIF block holds the 3D Cartesian coordinates of each backbone atom (N, Cα, C, O) in ångströms. mmCIF is the PDB's canonical archive format — a tagged-loop text representation of the atomic model.

Six rendered views show the 3D structure from the faces of a cube — i.e. along ±x, ±y, ±z. Rendering representation is drawn randomly per protein from cartoon (secondary-structure ribbons), sticks (backbone bonds), or molecular surface; coloring is either N→C rainbow (blue at the N-terminus through red at the C-terminus) or one color per chain.

— Local backbone conformation —

DSSP 8-state secondary structure assigns each residue one of H (α-helix), G (3₁₀-helix), I (π-helix), E (extended β-strand), B (isolated β-bridge), T (hydrogen-bonded turn), S (bend), or '-' (coil). The assignment is computed from backbone hydrogen-bond geometry via the Kabsch–Sander algorithm.

P-SEA three-state annotation labels each residue as helix, strand, or coil based purely on the geometry of the Cα trace. It serves as a fallback when the full backbone (and thus DSSP) is unavailable.

The φ/ψ torsion pair specifies the backbone conformation at each residue. φ rotates about the N–Cα bond, ψ about the Cα–C bond. Steric clashes forbid most of the (φ, ψ) plane — the allowed regions (α-helix basin, β-sheet basin, left-handed helix) are the Ramachandran-allowed regions.

— Global shape and packing —

The geometric summary reports three shape descriptors. Rg (radius of gyration) measures how spread out the Cα atoms are about their centre of mass; compact globular proteins have small Rg, elongated or unfolded ones large. Cα contacts (<8 Å, |i−j|>4) count long-range residue pairs in spatial proximity — high for tightly packed folds, near zero for rods or random coil. The bounding-box extents give the protein's footprint along x, y, z in Å.

Accessible surface area quantifies burial. A residue with SASA near zero is packed into the hydrophobic core; one with SASA >100 Å² sits on the surface. Computed here via the Shrake–Rupley numerical algorithm with a 1.4 Å probe.

Plot images: a contact map (which residues are close in 3D, as an N×N binary image), a Ramachandran scatter (backbone torsion angles, revealing secondary-structure composition at a glance), and — for AlphaFold structures — a PAE heatmap (pairwise prediction confidence).

— Structural neighborhood —

The Foldseek 3Di string encodes local tertiary geometry as a 20-letter alphabet — one character per residue — derived from the relative positions of nearby Cα atoms. Unlike the amino-acid sequence, 3Di is a direct function of the 3D structure, so two proteins with the same fold have similar 3Di strings even at low sequence identity.

Nearest PDB neighbors are the top structural matches found by Foldseek when searching this structure against the entire Protein Data Bank. Each hit reports a TM-score (0 to 1; >0.5 almost always implies the same fold) and an E-value. These are *structural* homologs — they may share no detectable sequence similarity.

— Confidence and disorder —

For AlphaFold models, the B-factor field carries pLDDT — the model's own estimate of local accuracy on a 0–100 scale. Regions with pLDDT<50 should be treated as essentially unmodeled; they often correspond to intrinsically disordered segments.

B-factor (Debye–Waller factor) reflects atomic displacement in the crystal lattice. It is an experimental observable (units Å²), not a prediction; low values mean the atom is pinned down, high values mean it moves or is heterogeneous across the crystal.

Predicted aligned error is AlphaFold's pairwise confidence. Unlike pLDDT (per-residue), PAE is per-residue-pair and captures whether two parts of the structure are correctly placed relative to each other. Units are ångströms of expected positional error.